Protein AF-A0A067TD35-F1 (afdb_monomer_lite)

Secondary structure (DSSP, 8-state):
---PPPP-----S--PPPP-S----PPPP-TTGGGTS-HHHHHHS-HHHHHHHHHHHHHHHHHHHHHHHHHTT--SS-HHHHGGGTT--HHHHHHHHHHHHHHHHHHHHHHHHHHHHHHHHHHHHHHHHHHHHHHHHHHHHS--

Radius of gyration: 29.92 Å; chains: 1; bounding box: 73×52×79 Å

pLDDT: mean 79.0, std 14.86, range [40.06, 96.44]

Organism: Galerina marginata (strain CBS 339.88) (NCBI:txid685588)

Foldseek 3Di:
DDDDDDDDDDDDPCPPDPPPDPPPPPPDDCPCVVVVDDVVCVVVDDPVVSVVVVVVVVVVVVVVVVVVCVVVVNDPDDVVVCVVCVPPDPVNVVVVVVVVVVVVVVVVVVVVVVVVVVVVVVVVVVVVVVVVVVVVVVVVVPDD

Structure (mmCIF, N/CA/C/O backbone):
data_AF-A0A067TD35-F1
#
_entry.id   AF-A0A067TD35-F1
#
loop_
_atom_site.group_PDB
_atom_site.id
_atom_site.type_symbol
_atom_site.label_atom_id
_atom_site.label_alt_id
_atom_site.label_comp_id
_atom_site.label_asym_id
_atom_site.label_entity_id
_atom_site.label_seq_id
_atom_site.pdbx_PDB_ins_code
_atom_site.Cartn_x
_atom_site.Cartn_y
_atom_site.Cartn_z
_atom_site.occupancy
_atom_site.B_iso_or_equiv
_atom_site.auth_seq_id
_atom_site.auth_comp_id
_atom_site.auth_asym_id
_atom_site.auth_atom_id
_atom_site.pdbx_PDB_model_num
ATOM 1 N N . MET A 1 1 ? 51.943 -32.983 5.904 1.00 40.06 1 MET A N 1
ATOM 2 C CA . MET A 1 1 ? 50.806 -33.308 5.015 1.00 40.06 1 MET A CA 1
ATOM 3 C C . MET A 1 1 ? 49.897 -32.091 4.972 1.00 40.06 1 MET A C 1
ATOM 5 O O . MET A 1 1 ? 49.254 -31.795 5.966 1.00 40.06 1 MET A O 1
ATOM 9 N N . SER A 1 2 ? 49.967 -31.313 3.890 1.00 43.50 2 SER A N 1
ATOM 10 C CA . SER A 1 2 ? 49.258 -30.036 3.744 1.00 43.50 2 SER A CA 1
ATOM 11 C C . SER A 1 2 ? 47.939 -30.288 3.016 1.00 43.50 2 SER A C 1
ATOM 13 O O . SER A 1 2 ? 47.954 -30.680 1.852 1.00 43.50 2 SER A O 1
ATOM 15 N N . THR A 1 3 ? 46.804 -30.145 3.699 1.00 48.44 3 THR A N 1
ATOM 16 C CA . THR A 1 3 ? 45.478 -30.312 3.088 1.00 48.44 3 THR A CA 1
ATOM 17 C C . THR A 1 3 ? 45.003 -28.961 2.561 1.00 48.44 3 THR A C 1
ATOM 19 O O . THR A 1 3 ? 44.435 -28.159 3.307 1.00 48.44 3 THR A O 1
ATOM 22 N N . SER A 1 4 ? 45.258 -28.685 1.282 1.00 44.34 4 SER A N 1
ATOM 23 C CA . SER A 1 4 ? 44.668 -27.537 0.595 1.00 44.34 4 SER A CA 1
ATOM 24 C C . SER A 1 4 ? 43.154 -27.740 0.472 1.00 44.34 4 SER A C 1
ATOM 26 O O . SER A 1 4 ? 42.668 -28.756 -0.021 1.00 44.34 4 SER A O 1
ATOM 28 N N . LYS A 1 5 ? 42.384 -26.771 0.974 1.00 54.62 5 LYS A N 1
ATOM 29 C CA . LYS A 1 5 ? 40.932 -26.710 0.773 1.00 54.62 5 LYS A CA 1
ATOM 30 C C . LYS A 1 5 ? 40.664 -26.366 -0.700 1.00 54.62 5 LYS A C 1
ATOM 32 O O . LYS A 1 5 ? 41.300 -25.434 -1.196 1.00 54.62 5 LYS A O 1
ATOM 37 N N . PRO A 1 6 ? 39.748 -27.059 -1.399 1.00 45.12 6 PRO A N 1
ATOM 38 C CA . PRO A 1 6 ? 39.461 -26.752 -2.793 1.00 45.12 6 PRO A CA 1
ATOM 39 C C . PRO A 1 6 ? 38.773 -25.379 -2.921 1.00 45.12 6 PRO A C 1
ATOM 41 O O . PRO A 1 6 ? 38.062 -24.957 -1.999 1.00 45.12 6 PRO A O 1
ATOM 44 N N . PRO A 1 7 ? 38.977 -24.670 -4.046 1.00 44.75 7 PRO A N 1
ATOM 45 C CA . PRO A 1 7 ? 38.379 -23.363 -4.279 1.00 44.75 7 PRO A CA 1
ATOM 46 C C . PRO A 1 7 ? 36.853 -23.486 -4.359 1.00 44.75 7 PRO A C 1
ATOM 48 O O . PRO A 1 7 ? 36.315 -24.368 -5.028 1.00 44.75 7 PRO A O 1
ATOM 51 N N . LYS A 1 8 ? 36.147 -22.596 -3.650 1.00 50.22 8 LYS A N 1
ATOM 52 C CA . LYS A 1 8 ? 34.684 -22.503 -3.696 1.00 50.22 8 LYS A CA 1
ATOM 53 C C . LYS A 1 8 ? 34.264 -22.118 -5.114 1.00 50.22 8 LYS A C 1
ATOM 55 O O . LYS A 1 8 ? 34.585 -21.023 -5.565 1.00 50.22 8 LYS A O 1
ATOM 60 N N . ALA A 1 9 ? 33.547 -23.017 -5.784 1.00 46.00 9 ALA A N 1
ATOM 61 C CA . ALA A 1 9 ? 32.910 -22.749 -7.063 1.00 46.00 9 ALA A CA 1
ATOM 62 C C . ALA A 1 9 ? 31.968 -21.542 -6.931 1.00 46.00 9 ALA A C 1
ATOM 64 O O . ALA A 1 9 ? 31.067 -21.519 -6.088 1.00 46.00 9 ALA A O 1
ATOM 65 N N . SER A 1 10 ? 32.227 -20.526 -7.743 1.00 51.72 10 SER A N 1
ATOM 66 C CA . SER A 1 10 ? 31.417 -19.330 -7.902 1.00 51.72 10 SER A CA 1
ATOM 67 C C . SER A 1 10 ? 30.225 -19.609 -8.829 1.00 51.72 10 SER A C 1
ATOM 69 O O . SER A 1 10 ? 30.356 -20.275 -9.849 1.00 51.72 10 SER A O 1
ATOM 71 N N . HIS A 1 11 ? 29.070 -19.056 -8.447 1.00 51.31 11 HIS A N 1
ATOM 72 C CA . HIS A 1 11 ? 27.847 -18.857 -9.238 1.00 51.31 11 HIS A CA 1
ATOM 73 C C . HIS A 1 11 ? 27.097 -20.092 -9.773 1.00 51.31 11 HIS A C 1
ATOM 75 O O . HIS A 1 11 ? 27.223 -20.487 -10.926 1.00 51.31 11 HIS A O 1
ATOM 81 N N . ALA A 1 12 ? 26.159 -20.595 -8.962 1.00 52.88 12 A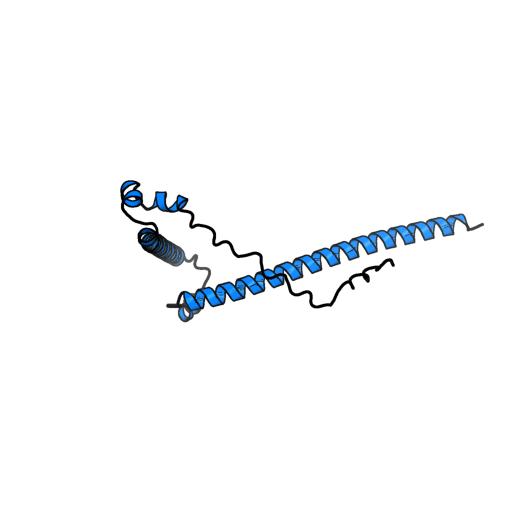LA A N 1
ATOM 82 C CA . ALA A 1 12 ? 24.951 -21.235 -9.485 1.00 52.88 12 ALA A CA 1
ATOM 83 C C . ALA A 1 12 ? 23.915 -20.145 -9.859 1.00 52.88 12 ALA A C 1
ATOM 85 O O . ALA A 1 12 ? 23.759 -19.188 -9.098 1.00 52.88 12 ALA A O 1
ATOM 86 N N . PRO A 1 13 ? 23.162 -20.275 -10.968 1.00 53.66 13 PRO A N 1
ATOM 87 C CA . PRO A 1 13 ? 22.260 -19.237 -11.497 1.00 53.66 13 PRO A CA 1
ATOM 88 C C . PRO A 1 13 ? 20.943 -19.079 -10.713 1.00 53.66 13 PRO A C 1
ATOM 90 O O . PRO A 1 13 ? 20.031 -18.388 -11.151 1.00 53.66 13 PRO A O 1
ATOM 93 N N . TYR A 1 14 ? 20.850 -19.688 -9.531 1.00 49.31 14 TYR A N 1
ATOM 94 C CA . TYR A 1 14 ? 19.752 -19.519 -8.585 1.00 49.31 14 TYR A CA 1
ATOM 95 C C . TYR A 1 14 ? 20.327 -19.410 -7.176 1.00 49.31 14 TYR A C 1
ATOM 97 O O . TYR A 1 14 ? 20.140 -20.280 -6.324 1.00 49.31 14 TYR A O 1
ATOM 105 N N . THR A 1 15 ? 21.074 -18.337 -6.926 1.00 51.38 15 THR A N 1
ATOM 106 C CA . THR A 1 15 ? 21.371 -17.910 -5.561 1.00 51.38 15 THR A CA 1
ATOM 107 C C . THR A 1 15 ? 20.028 -17.650 -4.882 1.00 51.38 15 THR A C 1
ATOM 109 O O . THR A 1 15 ? 19.355 -16.668 -5.196 1.00 51.38 15 THR A O 1
ATOM 112 N N . ARG A 1 16 ? 19.590 -18.550 -3.990 1.00 53.31 16 ARG A N 1
ATOM 113 C CA . ARG A 1 16 ? 18.483 -18.251 -3.074 1.00 53.31 16 ARG A CA 1
ATOM 114 C C . ARG A 1 16 ? 18.825 -16.927 -2.406 1.00 53.31 16 ARG A C 1
ATOM 116 O O . ARG A 1 16 ? 19.866 -16.837 -1.756 1.00 53.31 16 ARG A O 1
ATOM 123 N N . LEU A 1 17 ? 17.963 -15.926 -2.587 1.00 53.56 17 LEU A N 1
ATOM 124 C CA . LEU A 1 17 ? 18.012 -14.719 -1.775 1.00 53.56 17 LEU A CA 1
ATOM 125 C C . LEU A 1 17 ? 18.095 -15.174 -0.309 1.00 53.56 17 LEU A C 1
ATOM 127 O O . LEU A 1 17 ? 17.338 -16.082 0.067 1.00 53.56 17 LEU A O 1
ATOM 131 N N . PRO A 1 18 ? 19.040 -14.642 0.486 1.00 51.22 18 PRO A N 1
ATOM 132 C CA . PRO A 1 18 ? 19.114 -14.989 1.895 1.00 51.22 18 PRO A CA 1
ATOM 133 C C . PRO A 1 18 ? 17.730 -14.745 2.514 1.00 51.22 18 PRO A C 1
ATOM 135 O O . PRO A 1 18 ? 17.066 -13.774 2.135 1.00 51.22 18 PRO A O 1
ATOM 138 N N . PRO A 1 19 ? 17.239 -15.638 3.394 1.00 51.53 19 PRO A N 1
ATOM 139 C CA . PRO A 1 19 ? 16.018 -15.357 4.133 1.00 51.53 19 PRO A CA 1
ATOM 140 C C . PRO A 1 19 ? 16.242 -14.015 4.822 1.00 51.53 19 PRO A C 1
ATOM 142 O O . PRO A 1 19 ? 17.211 -13.895 5.565 1.00 51.53 19 PRO A O 1
ATOM 145 N N . ASN A 1 20 ? 15.425 -13.011 4.471 1.00 56.22 20 ASN A N 1
ATOM 146 C CA . ASN A 1 20 ? 15.546 -11.649 4.989 1.00 56.22 20 ASN A CA 1
ATOM 147 C C . ASN A 1 20 ? 15.878 -11.718 6.477 1.00 56.22 20 ASN A C 1
ATOM 149 O O . ASN A 1 20 ? 15.130 -12.370 7.216 1.00 56.22 20 ASN A O 1
ATOM 153 N N . ASP A 1 21 ? 16.992 -11.088 6.868 1.00 52.78 21 ASP A N 1
ATOM 154 C CA . ASP A 1 21 ? 17.385 -10.942 8.265 1.00 52.78 21 ASP A CA 1
ATOM 155 C C . ASP A 1 21 ? 16.137 -10.606 9.072 1.00 52.78 21 ASP A C 1
ATOM 157 O O . ASP A 1 21 ? 15.336 -9.759 8.660 1.00 52.78 21 ASP A O 1
ATOM 161 N N . GLU A 1 22 ? 15.940 -11.382 10.137 1.00 54.31 22 GLU A N 1
ATOM 162 C CA . GLU A 1 22 ? 14.776 -11.401 11.012 1.00 54.31 22 GLU A CA 1
ATOM 163 C C . GLU A 1 22 ? 14.033 -10.070 10.974 1.00 54.31 22 GLU A C 1
ATOM 165 O O . GLU A 1 22 ? 14.581 -9.038 11.357 1.00 54.31 22 GLU A O 1
ATOM 170 N N . VAL A 1 23 ? 12.791 -10.074 10.481 1.00 58.97 23 VAL A N 1
ATOM 171 C CA . VAL A 1 23 ? 11.932 -8.889 10.510 1.00 58.97 23 VAL A CA 1
ATOM 172 C C . VAL A 1 23 ? 11.712 -8.536 11.979 1.00 58.97 23 VAL A C 1
ATOM 174 O O . VAL A 1 23 ? 10.748 -8.987 12.605 1.00 58.97 23 VAL A O 1
ATOM 177 N N . ILE A 1 24 ? 12.629 -7.752 12.551 1.00 62.00 24 ILE A N 1
ATOM 178 C CA . ILE A 1 24 ? 12.501 -7.173 13.876 1.00 62.00 24 ILE A CA 1
ATOM 179 C C . ILE A 1 24 ? 11.248 -6.326 13.767 1.00 62.00 24 ILE A C 1
ATOM 181 O O . ILE A 1 24 ? 11.226 -5.294 13.089 1.00 62.00 24 ILE A O 1
ATOM 185 N N . ARG A 1 25 ? 10.161 -6.809 14.370 1.00 60.66 25 ARG A N 1
ATOM 186 C CA . ARG A 1 25 ? 8.898 -6.080 14.398 1.00 60.66 25 ARG A CA 1
ATOM 187 C C . ARG A 1 25 ? 9.200 -4.731 15.031 1.00 60.66 25 ARG A C 1
ATOM 189 O O . ARG A 1 25 ? 9.483 -4.667 16.228 1.00 60.66 25 ARG A O 1
ATOM 196 N N . LYS A 1 26 ? 9.186 -3.669 14.220 1.00 68.38 26 LYS A N 1
ATOM 197 C CA . LYS A 1 26 ? 9.364 -2.305 14.714 1.00 68.38 26 LYS A CA 1
ATOM 198 C C . LYS A 1 26 ? 8.349 -2.099 15.832 1.00 68.38 26 LYS A C 1
ATOM 200 O O . LYS A 1 26 ? 7.162 -2.390 15.660 1.00 68.38 26 LYS A O 1
ATOM 205 N N . ARG A 1 27 ? 8.839 -1.682 17.003 1.00 69.69 27 ARG A N 1
ATOM 206 C CA . ARG A 1 27 ? 7.962 -1.305 18.111 1.00 69.69 27 ARG A CA 1
ATOM 207 C C . ARG A 1 27 ? 7.028 -0.215 17.600 1.00 69.69 27 ARG A C 1
ATOM 209 O O . ARG A 1 27 ? 7.441 0.642 16.827 1.00 69.69 27 ARG A O 1
ATOM 216 N N . TRP A 1 28 ? 5.768 -0.317 17.996 1.00 73.94 28 TRP A N 1
ATOM 217 C CA . TRP A 1 28 ? 4.767 0.683 17.665 1.00 73.94 28 TRP A CA 1
ATOM 218 C C . TRP A 1 28 ? 5.234 2.042 18.178 1.00 73.94 28 TRP A C 1
ATOM 220 O O . TRP A 1 28 ? 5.585 2.156 19.354 1.00 73.94 28 TRP A O 1
ATOM 230 N N . ASP A 1 29 ? 5.258 3.027 17.289 1.00 79.81 29 ASP A N 1
ATOM 231 C CA . ASP A 1 29 ? 5.578 4.396 17.654 1.00 79.81 29 ASP A CA 1
ATOM 232 C C . ASP A 1 29 ? 4.321 5.062 18.226 1.00 79.81 29 ASP A C 1
ATOM 234 O O . ASP A 1 29 ? 3.283 5.116 17.570 1.00 79.81 29 ASP A O 1
ATOM 238 N N . HIS A 1 30 ? 4.408 5.503 19.480 1.00 78.00 30 HIS A N 1
ATOM 239 C CA . HIS A 1 30 ? 3.310 6.145 20.201 1.00 78.00 30 HIS A CA 1
ATOM 240 C C . HIS A 1 30 ? 3.338 7.676 20.064 1.00 78.00 30 HIS A C 1
ATOM 242 O O . HIS A 1 30 ? 2.478 8.334 20.640 1.00 78.00 30 HIS A O 1
ATOM 248 N N . SER A 1 31 ? 4.278 8.244 19.299 1.00 80.62 31 SER A N 1
ATOM 249 C CA . SER A 1 31 ? 4.416 9.695 19.103 1.00 80.62 31 SER A CA 1
ATOM 250 C C . SER A 1 31 ? 3.115 10.374 18.653 1.00 80.62 31 SER A C 1
ATOM 252 O O . SER A 1 31 ? 2.759 11.437 19.147 1.00 80.62 31 SER A O 1
ATOM 254 N N . LEU A 1 32 ? 2.354 9.731 17.765 1.00 80.31 32 LEU A N 1
ATOM 255 C CA . LEU A 1 32 ? 1.091 10.267 17.247 1.00 80.31 32 LEU A CA 1
ATOM 256 C C . LEU A 1 32 ? -0.120 9.980 18.145 1.00 80.31 32 LEU A C 1
ATOM 258 O O . LEU A 1 32 ? -1.173 10.583 17.950 1.00 80.31 32 LEU A O 1
ATOM 262 N N . GLU A 1 33 ? 0.003 9.079 19.126 1.00 82.44 33 GLU A N 1
ATOM 263 C CA . GLU A 1 33 ? -1.065 8.854 20.110 1.00 82.44 33 GLU A CA 1
ATOM 264 C C . GLU A 1 33 ? -1.247 10.083 21.015 1.00 82.44 33 GLU A C 1
ATOM 266 O O . GLU A 1 33 ? -2.368 10.348 21.444 1.00 82.44 33 GLU A O 1
ATOM 271 N N . GLU A 1 34 ? -0.191 10.873 21.234 1.00 81.75 34 GLU A N 1
ATOM 272 C CA . GLU A 1 34 ? -0.220 12.108 22.038 1.00 81.75 34 GLU A CA 1
ATOM 273 C C . GLU A 1 34 ? -1.144 13.193 21.463 1.00 81.75 34 GLU A C 1
ATOM 275 O O . GLU A 1 34 ? -1.578 14.082 22.189 1.00 81.75 34 GLU A O 1
ATOM 280 N N . LEU A 1 35 ? -1.473 13.121 20.168 1.00 82.75 35 LEU A N 1
ATOM 281 C CA . LEU A 1 35 ? -2.385 14.066 19.516 1.00 82.75 35 LEU A CA 1
ATOM 282 C C . LEU A 1 35 ? -3.864 13.714 19.725 1.00 82.75 35 LEU A C 1
ATOM 284 O O . LEU A 1 35 ? -4.725 14.565 19.521 1.00 82.75 35 LEU A O 1
ATOM 288 N N . ILE A 1 36 ? -4.162 12.462 20.086 1.00 83.38 36 ILE A N 1
ATOM 289 C CA . ILE A 1 36 ? -5.535 11.947 20.205 1.00 83.38 36 ILE A CA 1
ATOM 290 C C . ILE A 1 36 ? -5.908 11.703 21.668 1.00 83.38 36 ILE A C 1
ATOM 292 O O . ILE A 1 36 ? -7.049 11.944 22.059 1.00 83.38 36 ILE A O 1
ATOM 296 N N . PHE A 1 37 ? -4.966 11.223 22.479 1.00 86.06 37 PHE A N 1
ATOM 297 C CA . PHE A 1 37 ? -5.209 10.902 23.882 1.00 86.06 37 PHE A CA 1
ATOM 298 C C . PHE A 1 37 ? -4.642 11.974 24.807 1.00 86.06 37 PHE A C 1
ATOM 300 O O . PHE A 1 37 ? -3.491 12.385 24.670 1.00 86.06 37 PHE A O 1
ATOM 307 N N . ASP A 1 38 ? -5.420 12.349 25.823 1.00 88.50 38 ASP A N 1
ATOM 308 C CA . ASP A 1 38 ? -4.920 13.172 26.923 1.00 88.50 38 ASP A CA 1
ATOM 309 C C . ASP A 1 38 ? -3.803 12.407 27.669 1.00 88.50 38 ASP A C 1
ATOM 311 O O . ASP A 1 38 ? -3.898 11.182 27.840 1.00 88.50 38 ASP A O 1
ATOM 315 N N . PRO A 1 39 ? -2.756 13.072 28.196 1.00 85.19 39 PRO A N 1
ATOM 316 C CA . PRO A 1 39 ? -1.697 12.395 28.946 1.00 85.19 39 PRO A CA 1
ATOM 317 C C . PRO A 1 39 ? -2.213 11.572 30.138 1.00 85.19 39 PRO A C 1
ATOM 319 O O . PRO A 1 39 ? -1.603 10.573 30.531 1.00 85.19 39 PRO A O 1
ATOM 322 N N . ARG A 1 40 ? -3.370 11.946 30.704 1.00 84.81 40 ARG A N 1
ATOM 323 C CA . ARG A 1 40 ? -4.039 11.180 31.769 1.00 84.81 40 ARG A CA 1
ATOM 324 C C . ARG A 1 40 ? -4.557 9.834 31.269 1.00 84.81 40 ARG A C 1
ATOM 326 O O . ARG A 1 40 ? -4.457 8.844 31.995 1.00 84.81 40 ARG A O 1
ATOM 333 N N . ASP A 1 41 ? -5.075 9.787 30.049 1.00 83.62 41 ASP A N 1
ATOM 334 C CA . ASP A 1 41 ? -5.605 8.571 29.430 1.00 83.62 41 ASP A CA 1
ATOM 335 C C . ASP A 1 41 ? -4.470 7.663 28.955 1.00 83.62 41 ASP A C 1
ATOM 337 O O . ASP A 1 41 ? -4.528 6.445 29.137 1.00 83.62 41 ASP A O 1
ATOM 341 N N . MET A 1 42 ? -3.374 8.256 28.472 1.00 83.38 42 MET A N 1
ATOM 342 C CA . MET A 1 42 ? -2.134 7.542 28.143 1.00 83.38 42 MET A CA 1
ATOM 343 C C . MET A 1 42 ? -1.526 6.818 29.350 1.00 83.38 42 MET A C 1
ATOM 345 O O . MET A 1 42 ? -1.003 5.712 29.200 1.00 83.38 42 MET A O 1
ATOM 349 N N . SER A 1 43 ? -1.617 7.421 30.540 1.00 82.31 43 SER A N 1
ATOM 350 C CA . SER A 1 43 ? -1.138 6.833 31.798 1.00 82.31 43 SER A CA 1
ATOM 351 C C . SER A 1 43 ? -2.054 5.715 32.319 1.00 82.31 43 SER A C 1
ATOM 353 O O . SER A 1 43 ? -1.580 4.712 32.851 1.00 82.31 43 SER A O 1
ATOM 355 N N . LYS A 1 44 ? -3.374 5.850 32.137 1.00 86.81 44 LYS A N 1
ATOM 356 C CA . LYS A 1 44 ? -4.370 4.893 32.654 1.00 86.81 44 LYS A CA 1
ATOM 357 C C . LYS A 1 44 ? -4.608 3.693 31.740 1.00 86.81 44 LYS A C 1
ATOM 359 O O . LYS A 1 44 ? -4.899 2.602 32.228 1.00 86.81 44 LYS A O 1
ATOM 364 N N . MET A 1 45 ? -4.537 3.880 30.426 1.00 86.00 45 MET A N 1
ATOM 365 C CA . MET A 1 45 ? -4.854 2.841 29.450 1.00 86.00 45 MET A CA 1
ATOM 366 C C . MET A 1 45 ? -3.587 2.175 28.940 1.00 86.00 45 MET A C 1
ATOM 368 O O . MET A 1 45 ? -2.624 2.845 28.588 1.00 86.00 45 MET A O 1
ATOM 372 N N . THR A 1 46 ? -3.591 0.850 28.818 1.00 86.75 46 THR A N 1
ATOM 373 C CA . THR A 1 46 ? -2.468 0.135 28.205 1.00 86.75 46 THR A CA 1
ATOM 374 C C . THR A 1 46 ? -2.440 0.356 26.692 1.00 86.75 46 THR A C 1
ATOM 376 O O . THR A 1 46 ? -3.475 0.533 26.047 1.00 86.75 46 THR A O 1
ATOM 379 N N . ALA A 1 47 ? -1.252 0.257 26.089 1.00 81.44 47 ALA A N 1
ATOM 380 C CA . ALA A 1 47 ? -1.078 0.354 24.636 1.00 81.44 47 ALA A CA 1
ATOM 381 C C . ALA A 1 47 ? -1.985 -0.612 23.844 1.00 81.44 47 ALA A C 1
ATOM 383 O O . ALA A 1 47 ? -2.397 -0.306 22.729 1.00 81.44 47 ALA A O 1
ATOM 384 N N . GLN A 1 48 ? -2.322 -1.776 24.411 1.00 83.50 48 GLN A N 1
ATOM 385 C CA . GLN A 1 48 ? -3.218 -2.749 23.777 1.00 83.50 48 GLN A CA 1
ATOM 386 C C . GLN A 1 48 ? -4.658 -2.236 23.641 1.00 83.50 48 GLN A C 1
ATOM 388 O O . GLN A 1 48 ? -5.319 -2.579 22.666 1.00 83.50 48 GLN A O 1
ATOM 393 N N . LEU A 1 49 ? -5.124 -1.410 24.582 1.00 86.38 49 LEU A N 1
ATOM 394 C CA . LEU A 1 49 ? -6.465 -0.822 24.562 1.00 86.38 49 LEU A CA 1
ATOM 395 C C . LEU A 1 49 ? -6.521 0.472 23.748 1.00 86.38 49 LEU A C 1
ATOM 397 O O . LEU A 1 49 ? -7.531 0.749 23.108 1.00 86.38 49 LEU A O 1
ATOM 401 N N . ARG A 1 50 ? -5.435 1.251 23.739 1.00 89.00 50 ARG A N 1
ATOM 402 C CA . ARG A 1 50 ? -5.377 2.515 22.992 1.00 89.00 50 ARG A CA 1
ATOM 403 C C . ARG A 1 50 ? -5.279 2.311 21.484 1.00 89.00 50 ARG A C 1
ATOM 405 O O . ARG A 1 50 ? -5.929 3.032 20.736 1.00 89.00 50 ARG A O 1
ATOM 412 N N . ARG A 1 51 ? -4.525 1.305 21.024 1.00 86.94 51 ARG A N 1
ATOM 413 C CA . ARG A 1 51 ? -4.320 1.047 19.585 1.00 86.94 51 ARG A CA 1
ATOM 414 C C . ARG A 1 51 ? -5.622 0.878 18.788 1.00 86.94 51 ARG A C 1
ATOM 416 O O . ARG A 1 51 ? -5.728 1.525 17.753 1.00 86.94 51 ARG A O 1
ATOM 423 N N . PRO A 1 52 ? -6.606 0.061 19.215 1.00 87.75 52 PRO A N 1
ATOM 424 C CA . PRO A 1 52 ? -7.883 -0.038 18.512 1.00 87.75 52 PRO A CA 1
ATOM 425 C C . PRO A 1 52 ? -8.601 1.307 18.397 1.00 87.75 52 PRO A C 1
ATOM 427 O O . PRO A 1 52 ? -9.069 1.645 17.321 1.00 87.75 52 PRO A O 1
ATOM 430 N N . ILE A 1 53 ? -8.629 2.094 19.476 1.00 88.81 53 ILE A N 1
ATOM 431 C CA . ILE A 1 53 ? -9.299 3.401 19.504 1.00 88.81 53 ILE A CA 1
ATOM 432 C C . ILE A 1 53 ? -8.602 4.382 18.558 1.00 88.81 53 ILE A C 1
ATOM 434 O O . ILE A 1 53 ? -9.264 5.057 17.777 1.00 88.81 53 ILE A O 1
ATOM 438 N N . TYR A 1 54 ? -7.269 4.418 18.592 1.00 89.00 54 TYR A N 1
ATOM 439 C CA . TYR A 1 54 ? -6.458 5.223 17.682 1.00 89.00 54 TYR A CA 1
ATOM 440 C C . TYR A 1 54 ? -6.742 4.876 16.217 1.00 89.00 54 TYR A C 1
ATOM 442 O O . TYR A 1 54 ? -7.022 5.763 15.417 1.00 89.00 54 TYR A O 1
ATOM 450 N N . ILE A 1 55 ? -6.721 3.582 15.879 1.00 87.06 55 ILE A N 1
ATOM 451 C CA . ILE A 1 55 ? -6.981 3.105 14.516 1.00 87.06 55 ILE A CA 1
ATOM 452 C C . ILE A 1 55 ? -8.400 3.478 14.084 1.00 87.06 55 ILE A C 1
ATOM 454 O O . ILE A 1 55 ? -8.560 4.051 13.015 1.00 87.06 55 ILE A O 1
ATOM 458 N N . SER A 1 56 ? -9.409 3.233 14.921 1.00 87.31 56 SER A N 1
ATOM 459 C CA . SER A 1 56 ? -10.798 3.581 14.605 1.00 87.31 56 SER A CA 1
ATOM 460 C C . SER A 1 56 ? -11.012 5.088 14.435 1.00 87.31 56 SER A C 1
ATOM 462 O O . SER A 1 56 ? -11.772 5.494 13.562 1.00 87.31 56 SER A O 1
ATOM 464 N N . SER A 1 57 ? -10.329 5.919 15.228 1.00 88.06 57 SER A N 1
ATOM 465 C CA . SER A 1 57 ? -10.351 7.379 15.068 1.00 88.06 57 SER A CA 1
ATOM 466 C C . SER A 1 57 ? -9.750 7.808 13.724 1.00 88.06 57 SER A C 1
ATOM 468 O O . SER A 1 57 ? -10.350 8.600 12.999 1.00 88.06 57 SER A O 1
ATOM 470 N N . LEU A 1 58 ? -8.604 7.231 13.341 1.00 88.81 58 LEU A N 1
ATOM 471 C CA . LEU A 1 58 ? -7.989 7.488 12.036 1.00 88.81 58 LEU A CA 1
ATOM 472 C C . LEU A 1 58 ? -8.862 7.017 10.869 1.00 88.81 58 LEU A C 1
ATOM 474 O O . LEU A 1 58 ? -8.980 7.736 9.883 1.00 88.81 58 LEU A O 1
ATOM 478 N N . GLU A 1 59 ? -9.462 5.830 10.969 1.00 87.69 59 GLU A N 1
ATOM 479 C CA . GLU A 1 59 ? -10.365 5.291 9.944 1.00 87.69 59 GLU A CA 1
ATOM 480 C C . GLU A 1 59 ? -11.566 6.222 9.736 1.00 87.69 59 GLU A C 1
ATOM 482 O O . GLU A 1 59 ? -11.843 6.612 8.604 1.00 87.69 59 GLU A O 1
ATOM 487 N N . ALA A 1 60 ? -12.205 6.669 10.822 1.00 89.19 60 ALA A N 1
ATOM 488 C CA . ALA A 1 60 ? -13.311 7.621 10.752 1.00 89.19 60 ALA A CA 1
ATOM 489 C C . ALA A 1 60 ? -12.892 8.956 10.114 1.00 89.19 60 ALA A C 1
ATOM 491 O O . ALA A 1 60 ? -13.609 9.489 9.269 1.00 89.19 60 ALA A O 1
ATOM 492 N N . HIS A 1 61 ? -11.714 9.478 10.465 1.00 90.06 61 HIS A N 1
ATOM 493 C CA . HIS A 1 61 ? -11.219 10.722 9.878 1.00 90.06 61 HIS A CA 1
ATOM 494 C C . HIS A 1 61 ? -10.915 10.590 8.376 1.00 90.06 61 HIS A C 1
ATOM 496 O O . HIS A 1 61 ? -11.206 11.494 7.592 1.00 90.06 61 HIS A O 1
ATOM 502 N N . VAL A 1 62 ? -10.360 9.454 7.949 1.00 88.69 62 VAL A N 1
ATOM 503 C CA . VAL A 1 62 ? -10.144 9.159 6.525 1.00 88.69 62 VAL A CA 1
ATOM 504 C C . VAL A 1 62 ? -11.477 9.057 5.780 1.00 88.69 62 VAL A C 1
ATOM 506 O O . VAL A 1 62 ? -11.598 9.598 4.681 1.00 88.69 62 VAL A O 1
ATOM 509 N N . ASP A 1 63 ? -12.491 8.431 6.377 1.00 87.06 63 ASP A N 1
ATOM 510 C CA . ASP A 1 63 ? -13.835 8.357 5.794 1.00 87.06 63 ASP A CA 1
ATOM 511 C C . ASP A 1 63 ? -14.478 9.749 5.647 1.00 87.06 63 ASP A C 1
ATOM 513 O O . ASP A 1 63 ? -15.095 10.046 4.619 1.00 87.06 63 ASP A O 1
ATOM 517 N N . GLU A 1 64 ? -14.289 10.639 6.625 1.00 91.38 64 GLU A N 1
ATOM 518 C CA . GLU A 1 64 ? -14.721 12.040 6.535 1.00 91.38 64 GLU A CA 1
ATOM 519 C C . GLU A 1 64 ? -14.008 12.794 5.408 1.00 91.38 64 GLU A C 1
ATOM 521 O O . GLU A 1 64 ? -14.661 13.503 4.637 1.00 91.38 64 GLU A O 1
ATOM 526 N N . LEU A 1 65 ? -12.689 12.624 5.274 1.00 90.25 65 LEU A N 1
ATOM 527 C CA . LEU A 1 65 ? -11.911 13.227 4.188 1.00 90.25 65 LEU A CA 1
ATOM 528 C C . LEU A 1 65 ? -12.374 12.726 2.820 1.00 90.25 65 LEU A C 1
ATOM 530 O O . LEU A 1 65 ? -12.543 13.533 1.906 1.00 90.25 65 LEU A O 1
ATOM 534 N N . HIS A 1 66 ? -12.635 11.427 2.676 1.00 85.50 66 HIS A N 1
ATOM 535 C CA . HIS A 1 66 ? -13.190 10.879 1.441 1.00 85.50 66 HIS A CA 1
ATOM 536 C C . HIS A 1 66 ? -14.578 11.449 1.145 1.00 85.50 66 HIS A C 1
ATOM 538 O O . HIS A 1 66 ? -14.834 11.865 0.016 1.00 85.50 66 HIS A O 1
ATOM 544 N N . SER A 1 67 ? -15.448 11.549 2.154 1.00 87.44 67 SER A N 1
ATOM 545 C CA . SER A 1 67 ? -16.762 12.183 2.007 1.00 87.44 67 SER A CA 1
ATOM 546 C C . SER A 1 67 ? -16.644 13.649 1.583 1.00 87.44 67 SER A C 1
ATOM 548 O O . SER A 1 67 ? -17.412 14.123 0.746 1.00 87.44 67 SER A O 1
ATOM 550 N N . PHE A 1 68 ? -15.673 14.377 2.137 1.00 90.44 68 PHE A N 1
ATOM 551 C CA . PHE A 1 68 ? -15.384 15.748 1.741 1.00 90.44 68 PHE A CA 1
ATOM 552 C C . PHE A 1 68 ? -14.923 15.799 0.282 1.00 90.44 68 PHE A C 1
ATOM 554 O O . PHE A 1 68 ? -15.547 16.481 -0.522 1.00 90.44 68 PHE A O 1
ATOM 561 N N . MET A 1 69 ? -13.898 15.037 -0.100 1.00 88.06 69 MET A N 1
ATOM 562 C CA . MET A 1 69 ? -13.386 15.022 -1.476 1.00 88.06 69 MET A CA 1
ATOM 563 C C . MET A 1 69 ? -14.460 14.675 -2.509 1.00 88.06 69 MET A C 1
ATOM 565 O O . MET A 1 69 ? -14.491 15.289 -3.577 1.00 88.06 69 MET A O 1
ATOM 569 N N . ASP A 1 70 ? -15.352 13.741 -2.184 1.00 84.19 70 ASP A N 1
ATOM 570 C CA . ASP A 1 70 ? -16.459 13.349 -3.054 1.00 84.19 70 ASP A CA 1
ATOM 571 C C . ASP A 1 70 ? -17.462 14.497 -3.257 1.00 84.19 70 ASP A C 1
ATOM 573 O O . ASP A 1 70 ? -17.823 14.819 -4.389 1.00 84.19 70 ASP A O 1
ATOM 577 N N . LYS A 1 71 ? -17.811 15.228 -2.187 1.00 86.50 71 LYS A N 1
ATOM 578 C CA . LYS A 1 71 ? -18.677 16.424 -2.273 1.00 86.50 71 LYS A CA 1
ATOM 579 C C . LYS A 1 71 ? -18.112 17.518 -3.175 1.00 86.50 71 LYS A C 1
ATOM 581 O O . LYS A 1 71 ? -18.881 18.236 -3.809 1.00 86.50 71 LYS A O 1
ATOM 586 N N . PHE A 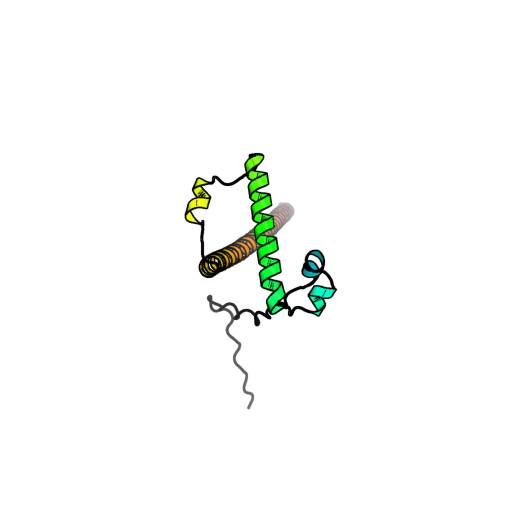1 72 ? -16.790 17.665 -3.216 1.00 87.19 72 PHE A N 1
ATOM 587 C CA . PHE A 1 72 ? -16.116 18.643 -4.073 1.00 87.19 72 PHE A CA 1
ATOM 588 C C . PHE A 1 72 ? -15.763 18.086 -5.463 1.00 87.19 72 PHE A C 1
ATOM 590 O O . PHE A 1 72 ? -15.166 18.799 -6.267 1.00 87.19 72 PHE A O 1
ATOM 597 N N . GLY A 1 73 ? -16.138 16.838 -5.769 1.00 82.19 73 GLY A N 1
ATOM 598 C CA . GLY A 1 73 ? -15.893 16.212 -7.070 1.00 82.19 73 GLY A CA 1
ATOM 599 C C . GLY A 1 73 ? -14.426 15.863 -7.333 1.00 82.19 73 GLY A C 1
ATOM 600 O O . GLY A 1 73 ? -14.047 15.651 -8.481 1.00 82.19 73 GLY A O 1
ATOM 601 N N . TYR A 1 74 ? -13.591 15.797 -6.291 1.00 81.88 74 TYR A N 1
ATOM 602 C CA . TYR A 1 74 ? -12.168 15.457 -6.401 1.00 81.88 74 TYR A CA 1
ATOM 603 C C . TYR A 1 74 ? -11.885 13.956 -6.268 1.00 81.88 74 TYR A C 1
ATOM 605 O O . TYR A 1 74 ? -10.718 13.557 -6.207 1.00 81.88 74 TYR A O 1
ATOM 613 N N . SER A 1 75 ? -12.910 13.100 -6.218 1.00 73.50 75 SER A N 1
ATOM 614 C CA . SER A 1 75 ? -12.683 11.655 -6.212 1.00 73.50 75 SER A CA 1
ATOM 615 C C . SER A 1 75 ? -12.030 11.218 -7.527 1.00 73.50 75 SER A C 1
ATOM 617 O O . SER A 1 75 ? -12.603 11.357 -8.604 1.00 73.50 75 SER A O 1
ATOM 619 N N . HIS A 1 76 ? -10.811 10.683 -7.441 1.00 71.31 76 HIS A N 1
ATOM 620 C CA . HIS A 1 76 ? -10.083 10.163 -8.603 1.00 71.31 76 HIS A CA 1
ATOM 621 C C . HIS A 1 76 ? -10.573 8.767 -9.018 1.00 71.31 76 HIS A C 1
ATOM 623 O O . HIS A 1 76 ? -10.198 8.282 -10.084 1.00 71.31 76 HIS A O 1
ATOM 629 N N . ILE A 1 77 ? -11.384 8.108 -8.181 1.00 80.00 77 ILE A N 1
ATOM 630 C CA . ILE A 1 77 ? -11.831 6.730 -8.387 1.00 80.00 77 ILE A CA 1
ATOM 631 C C . ILE A 1 77 ? -13.358 6.702 -8.395 1.00 80.00 77 ILE A C 1
ATOM 633 O O . ILE A 1 77 ? -14.011 7.226 -7.491 1.00 80.00 77 ILE A O 1
ATOM 637 N N . MET A 1 78 ? -13.932 6.083 -9.424 1.00 80.44 78 MET A N 1
ATOM 638 C CA . MET A 1 78 ? -15.379 5.947 -9.548 1.00 80.44 78 MET A CA 1
ATOM 639 C C . MET A 1 78 ? -15.919 5.026 -8.447 1.00 80.44 78 MET A C 1
ATOM 641 O O . MET A 1 78 ? -15.339 3.980 -8.151 1.00 80.44 78 MET A O 1
ATOM 645 N N . GLU A 1 79 ? -17.071 5.365 -7.864 1.00 77.06 79 GLU A N 1
ATOM 646 C CA . GLU A 1 79 ? -17.699 4.543 -6.816 1.00 77.06 79 GLU A CA 1
ATOM 647 C C . GLU A 1 79 ? -18.029 3.119 -7.316 1.00 77.06 79 GLU A C 1
ATOM 649 O O . GLU A 1 79 ? -18.029 2.155 -6.544 1.00 77.06 79 GLU A O 1
ATOM 654 N N . SER A 1 80 ? -18.250 2.962 -8.630 1.00 83.19 80 SER A N 1
ATOM 655 C CA . SER A 1 80 ? -18.408 1.660 -9.294 1.00 83.19 80 SER A CA 1
ATOM 656 C C . SER A 1 80 ? -17.241 0.720 -9.023 1.00 83.19 80 SER A C 1
ATOM 658 O O . SER A 1 80 ? -17.454 -0.478 -8.840 1.00 83.19 80 SER A O 1
ATOM 660 N N . ASP A 1 81 ? -16.035 1.273 -8.948 1.00 85.31 81 ASP A N 1
ATOM 661 C CA . ASP A 1 81 ? -14.797 0.513 -8.859 1.00 85.31 81 ASP A CA 1
ATOM 662 C C . ASP A 1 81 ? -14.461 0.200 -7.398 1.00 85.31 81 ASP A C 1
ATOM 664 O O . ASP A 1 81 ? -13.798 -0.796 -7.117 1.00 85.31 81 ASP A O 1
ATOM 668 N N . LEU A 1 82 ? -14.977 0.995 -6.448 1.00 81.25 82 LEU A N 1
ATOM 669 C CA . LEU A 1 82 ? -14.853 0.732 -5.010 1.00 81.25 82 LEU A CA 1
ATOM 670 C C . LEU A 1 82 ? -15.877 -0.282 -4.492 1.00 81.25 82 LEU A C 1
ATOM 672 O O . LEU A 1 82 ? -15.585 -1.002 -3.533 1.00 81.25 82 LEU A O 1
ATOM 676 N N . LYS A 1 83 ? -17.068 -0.369 -5.101 1.00 83.56 83 LYS A N 1
ATOM 677 C CA . LYS A 1 83 ? -18.143 -1.282 -4.662 1.00 83.56 83 LYS A CA 1
ATOM 678 C C . LYS A 1 83 ? -17.686 -2.732 -4.429 1.00 83.56 83 LYS A C 1
ATOM 680 O O . LYS A 1 83 ? -18.053 -3.276 -3.386 1.00 83.56 83 LYS A O 1
ATOM 685 N N . PRO A 1 84 ? -16.877 -3.360 -5.306 1.00 86.75 84 PRO A N 1
ATOM 686 C CA . PRO A 1 84 ? -16.388 -4.726 -5.104 1.00 86.75 84 PRO A CA 1
ATOM 687 C C . PRO A 1 84 ? -15.511 -4.907 -3.859 1.00 86.75 84 PRO A C 1
ATOM 689 O O . PRO A 1 84 ? -15.419 -6.011 -3.324 1.00 86.75 84 PRO A O 1
ATOM 692 N N . PHE A 1 85 ? -14.865 -3.838 -3.390 1.00 82.50 85 PHE A N 1
ATOM 693 C CA . PHE A 1 85 ? -13.942 -3.874 -2.255 1.00 82.50 85 PHE A CA 1
ATOM 694 C C . PHE A 1 85 ? -14.603 -3.466 -0.934 1.00 82.50 85 PHE A C 1
ATOM 696 O O . PHE A 1 85 ? -13.978 -3.554 0.127 1.00 82.50 85 PHE A O 1
ATOM 703 N N . LYS A 1 86 ? -15.879 -3.060 -0.956 1.00 82.19 86 LYS A N 1
ATOM 704 C CA . LYS A 1 86 ? -16.622 -2.724 0.260 1.00 82.19 86 LYS A CA 1
ATOM 705 C C . LYS A 1 86 ? -16.735 -3.956 1.164 1.00 82.19 86 LYS A C 1
ATOM 707 O O . LYS A 1 86 ? -17.239 -5.000 0.760 1.00 82.19 86 LYS A O 1
ATOM 712 N N . GLY A 1 87 ? -16.267 -3.834 2.406 1.00 82.88 87 GLY A N 1
ATOM 713 C CA . GLY A 1 87 ? -16.247 -4.945 3.365 1.00 82.88 87 GLY A CA 1
ATOM 714 C C . GLY A 1 87 ? -15.085 -5.927 3.178 1.00 82.88 87 GLY A C 1
ATOM 715 O O . GLY A 1 87 ? -15.104 -7.015 3.764 1.00 82.88 87 GLY A O 1
ATOM 716 N N . LEU A 1 88 ? -14.061 -5.564 2.394 1.00 84.94 88 LEU A N 1
ATOM 717 C CA . LEU A 1 88 ? -12.838 -6.352 2.273 1.00 84.94 88 LEU A CA 1
ATOM 718 C C . LEU A 1 88 ? -12.226 -6.602 3.658 1.00 84.94 88 LEU A C 1
ATOM 720 O O . LEU A 1 88 ? -11.856 -5.687 4.391 1.00 84.94 88 LEU A O 1
ATOM 724 N N . ARG A 1 89 ? -12.094 -7.880 4.022 1.00 84.25 89 ARG A N 1
ATOM 725 C CA . ARG A 1 89 ? -11.520 -8.270 5.312 1.00 84.25 89 ARG A CA 1
ATOM 726 C C . ARG A 1 89 ? -10.048 -7.884 5.378 1.00 84.25 89 ARG A C 1
ATOM 728 O O . ARG A 1 89 ? -9.276 -8.181 4.470 1.00 84.25 89 ARG A O 1
ATOM 735 N N . HIS A 1 90 ? -9.627 -7.377 6.532 1.00 81.69 90 HIS A N 1
ATOM 736 C CA . HIS A 1 90 ? -8.242 -6.984 6.797 1.00 81.69 90 HIS A CA 1
ATOM 737 C C . HIS A 1 90 ? -7.201 -8.087 6.498 1.00 81.69 90 HIS A C 1
ATOM 739 O O . HIS A 1 90 ? -6.112 -7.784 6.021 1.00 81.69 90 HIS A O 1
ATOM 745 N N . LYS A 1 91 ? -7.517 -9.377 6.710 1.00 84.06 91 LYS A N 1
ATOM 746 C CA . LYS A 1 91 ? -6.612 -10.483 6.327 1.00 84.06 91 LYS A CA 1
ATOM 747 C C . LYS A 1 91 ? -6.410 -10.569 4.809 1.00 84.06 91 LYS A C 1
ATOM 749 O O . LYS A 1 91 ? -5.281 -10.727 4.358 1.00 84.06 91 LYS A O 1
ATOM 754 N N . SER A 1 92 ? -7.490 -10.440 4.042 1.00 87.44 92 SER A N 1
ATOM 755 C CA . SER A 1 92 ? -7.449 -10.455 2.579 1.00 87.44 92 SER A CA 1
ATOM 756 C C . SER A 1 92 ? -6.723 -9.221 2.051 1.00 87.44 92 SER A C 1
ATOM 758 O O . SER A 1 92 ? -5.808 -9.362 1.248 1.00 87.44 92 SER A O 1
ATOM 760 N N . ALA A 1 93 ? -7.045 -8.034 2.580 1.00 89.06 93 ALA A N 1
ATOM 761 C CA . ALA A 1 93 ? -6.355 -6.788 2.246 1.00 89.06 93 ALA A CA 1
ATOM 762 C C . ALA A 1 93 ? -4.840 -6.888 2.498 1.00 89.06 93 ALA A C 1
ATOM 764 O O . ALA A 1 93 ? -4.043 -6.549 1.629 1.00 89.06 93 ALA A O 1
ATOM 765 N N . LYS A 1 94 ? -4.431 -7.441 3.649 1.00 88.31 94 LYS A N 1
ATOM 766 C CA . LYS A 1 94 ? -3.015 -7.694 3.958 1.00 88.31 94 LYS A CA 1
ATOM 767 C C . LYS A 1 94 ? -2.347 -8.639 2.968 1.00 88.31 94 LYS A C 1
ATOM 769 O O . LYS A 1 94 ? -1.217 -8.379 2.569 1.00 88.31 94 LYS A O 1
ATOM 774 N N . SER A 1 95 ? -3.028 -9.714 2.573 1.00 89.12 95 SER A N 1
ATOM 775 C CA . SER A 1 95 ? -2.501 -10.653 1.580 1.00 89.12 95 SER A CA 1
ATOM 776 C C . SER A 1 95 ? -2.271 -9.962 0.236 1.00 89.12 95 SER A C 1
ATOM 778 O O . SER A 1 95 ? -1.183 -10.079 -0.324 1.00 89.12 95 SER A O 1
ATOM 780 N N . PHE A 1 96 ? -3.251 -9.189 -0.244 1.00 90.44 96 PHE A N 1
ATOM 781 C CA . PHE A 1 96 ? -3.119 -8.411 -1.479 1.00 90.44 96 PHE A CA 1
ATOM 782 C C . PHE A 1 96 ? -1.967 -7.409 -1.405 1.00 90.44 96 PHE A C 1
ATOM 784 O O . PHE A 1 96 ? -1.125 -7.386 -2.296 1.00 90.44 96 PHE A O 1
ATOM 791 N N . LEU A 1 97 ? -1.881 -6.638 -0.318 1.00 92.75 97 LEU A N 1
ATOM 792 C CA . LEU A 1 97 ? -0.793 -5.680 -0.111 1.00 92.75 97 LEU A CA 1
ATOM 793 C C . LEU A 1 97 ? 0.577 -6.360 -0.078 1.00 92.75 97 LEU A C 1
ATOM 795 O O . LEU A 1 97 ? 1.526 -5.830 -0.644 1.00 92.75 97 LEU A O 1
ATOM 799 N N . SER A 1 98 ? 0.687 -7.535 0.546 1.00 89.25 98 SER A N 1
ATOM 800 C CA . SER A 1 98 ? 1.953 -8.272 0.590 1.00 89.25 98 SER A CA 1
ATOM 801 C C . SER A 1 98 ? 2.392 -8.769 -0.790 1.00 89.25 98 SER A C 1
ATOM 803 O O . SER A 1 98 ? 3.572 -8.666 -1.119 1.00 89.25 98 SER A O 1
ATOM 805 N N . ALA A 1 99 ? 1.447 -9.238 -1.613 1.00 92.50 99 ALA A N 1
ATOM 806 C CA . ALA A 1 99 ? 1.716 -9.626 -2.994 1.00 92.50 99 ALA A CA 1
ATOM 807 C C . ALA A 1 99 ? 2.141 -8.407 -3.825 1.00 92.50 99 ALA A C 1
ATOM 809 O O . ALA A 1 99 ? 3.191 -8.426 -4.456 1.00 92.50 99 ALA A O 1
ATOM 810 N N . LEU A 1 100 ? 1.402 -7.301 -3.717 1.00 95.56 100 LEU A N 1
ATOM 811 C CA . LEU A 1 100 ? 1.729 -6.059 -4.413 1.00 95.56 100 LEU A CA 1
ATOM 812 C C . LEU A 1 100 ? 3.107 -5.513 -4.007 1.00 95.56 100 LEU A C 1
ATOM 814 O O . LEU A 1 100 ? 3.888 -5.078 -4.849 1.00 95.56 100 LEU A O 1
ATOM 818 N N . GLN A 1 101 ? 3.436 -5.546 -2.716 1.00 94.06 101 GLN A N 1
ATOM 819 C CA . GLN A 1 101 ? 4.741 -5.120 -2.213 1.00 94.06 101 GLN A CA 1
ATOM 820 C C . GLN A 1 101 ? 5.875 -5.993 -2.761 1.00 94.06 101 GLN A C 1
ATOM 822 O O . GLN A 1 101 ? 6.953 -5.477 -3.083 1.00 94.06 101 GLN A O 1
ATOM 827 N N . TYR A 1 102 ? 5.645 -7.302 -2.863 1.00 93.12 102 TYR A N 1
ATOM 828 C CA . TYR A 1 102 ? 6.583 -8.215 -3.499 1.00 93.12 102 TYR A CA 1
ATOM 829 C C . TYR A 1 102 ? 6.785 -7.845 -4.971 1.00 93.12 102 TYR A C 1
ATOM 831 O O . TYR A 1 102 ? 7.926 -7.627 -5.381 1.00 93.12 102 TYR A O 1
ATOM 839 N N . ASP A 1 103 ? 5.700 -7.656 -5.723 1.00 96.06 103 ASP A N 1
ATOM 840 C CA . ASP A 1 103 ? 5.756 -7.292 -7.141 1.00 96.06 103 ASP A CA 1
ATOM 841 C C . ASP A 1 103 ? 6.517 -5.977 -7.355 1.00 96.06 103 ASP A C 1
ATOM 843 O O . ASP A 1 103 ? 7.432 -5.908 -8.176 1.00 96.06 103 ASP A O 1
ATOM 847 N N . ILE A 1 104 ? 6.229 -4.948 -6.550 1.00 95.50 104 ILE A N 1
ATOM 848 C CA . ILE A 1 104 ? 6.963 -3.672 -6.564 1.00 95.50 104 ILE A CA 1
ATOM 849 C C . ILE A 1 104 ? 8.460 -3.894 -6.321 1.00 95.50 104 ILE A C 1
ATOM 851 O O . ILE A 1 104 ? 9.294 -3.265 -6.974 1.00 95.50 104 ILE A O 1
ATOM 855 N N . SER A 1 105 ? 8.821 -4.770 -5.384 1.00 92.44 105 SER A N 1
ATOM 856 C CA . SER A 1 105 ? 10.226 -5.053 -5.070 1.00 92.44 105 SER A CA 1
ATOM 857 C C . SER A 1 105 ? 10.933 -5.742 -6.240 1.00 92.44 105 SER A C 1
ATOM 859 O O . SER A 1 105 ? 12.058 -5.371 -6.581 1.00 92.44 105 SER A O 1
ATOM 861 N N . VAL A 1 106 ? 10.253 -6.679 -6.906 1.00 94.81 106 VAL A N 1
ATOM 862 C CA . VAL A 1 106 ? 10.748 -7.334 -8.125 1.00 94.81 106 VAL A CA 1
ATOM 863 C C . VAL A 1 106 ? 10.924 -6.319 -9.255 1.00 94.81 106 VAL A C 1
ATOM 865 O O . VAL A 1 106 ? 11.975 -6.294 -9.899 1.00 94.81 106 VAL A O 1
ATOM 868 N N . PHE A 1 107 ? 9.943 -5.437 -9.472 1.00 96.44 107 PHE A N 1
ATOM 869 C CA . PHE A 1 107 ? 10.038 -4.393 -10.493 1.00 96.44 107 PHE A CA 1
ATOM 870 C C . PHE A 1 107 ? 11.191 -3.427 -10.226 1.00 96.44 107 PHE A C 1
ATOM 872 O O . PHE A 1 107 ? 11.947 -3.131 -11.148 1.00 96.44 107 PHE A O 1
ATOM 879 N N . LYS A 1 108 ? 11.390 -2.994 -8.978 1.00 94.88 108 LYS A N 1
ATOM 880 C CA . LYS A 1 108 ? 12.525 -2.137 -8.600 1.00 94.88 108 LYS A CA 1
ATOM 881 C C . LYS A 1 108 ? 13.872 -2.795 -8.887 1.00 94.88 108 LYS A C 1
ATOM 883 O O . LYS A 1 108 ? 14.750 -2.147 -9.447 1.00 94.88 108 LYS A O 1
ATOM 888 N N . ALA A 1 109 ? 14.023 -4.078 -8.556 1.00 92.69 109 ALA A N 1
ATOM 889 C CA . ALA A 1 109 ? 15.241 -4.821 -8.872 1.00 92.69 109 ALA A CA 1
ATOM 890 C C . ALA A 1 109 ? 15.471 -4.907 -10.390 1.00 92.69 109 ALA A C 1
ATOM 892 O O . ALA A 1 109 ? 16.589 -4.719 -10.863 1.00 92.69 109 ALA A O 1
ATOM 893 N N . LYS A 1 110 ? 14.406 -5.136 -11.169 1.00 96.38 110 LYS A N 1
ATOM 894 C CA . LYS A 1 110 ? 14.490 -5.175 -12.633 1.00 96.38 110 LYS A CA 1
ATOM 895 C C . LYS A 1 110 ? 14.882 -3.822 -13.230 1.00 96.38 110 LYS A C 1
ATOM 897 O O . LYS A 1 110 ? 15.744 -3.801 -14.100 1.00 96.38 110 LYS A O 1
ATOM 902 N N . ILE A 1 111 ? 14.282 -2.727 -12.761 1.00 96.44 111 ILE A N 1
ATOM 903 C CA . ILE A 1 111 ? 14.629 -1.359 -13.181 1.00 96.44 111 ILE A CA 1
ATOM 904 C C . ILE A 1 111 ? 16.106 -1.091 -12.887 1.00 96.44 111 ILE A C 1
ATOM 906 O O . ILE A 1 111 ? 16.852 -0.774 -13.802 1.00 96.44 111 ILE A O 1
ATOM 910 N N . SER A 1 112 ? 16.557 -1.357 -11.658 1.00 93.00 112 SER A N 1
ATOM 911 C CA . SER A 1 112 ? 17.961 -1.167 -11.281 1.00 93.00 112 SER A CA 1
ATOM 912 C C . SER A 1 112 ? 18.928 -1.985 -12.145 1.00 93.00 112 SER A C 1
ATOM 914 O O . SER A 1 112 ? 19.990 -1.485 -12.502 1.00 93.00 112 SER A O 1
ATOM 916 N N . ASN A 1 113 ? 18.579 -3.223 -12.506 1.00 94.31 113 ASN A N 1
ATOM 917 C CA . ASN A 1 113 ? 19.410 -4.036 -13.396 1.00 94.31 113 ASN A CA 1
ATOM 918 C C . ASN A 1 113 ? 19.475 -3.461 -14.818 1.00 94.31 113 ASN A C 1
ATOM 920 O O . ASN A 1 113 ? 20.525 -3.536 -15.455 1.00 94.31 113 ASN A O 1
ATOM 924 N N . LEU A 1 114 ? 18.366 -2.907 -15.320 1.00 95.75 114 LEU A N 1
ATOM 925 C CA . LEU A 1 114 ? 18.336 -2.240 -16.621 1.00 95.75 114 LEU A CA 1
ATOM 926 C C . LEU A 1 114 ? 19.178 -0.965 -16.604 1.00 95.75 114 LEU A C 1
ATOM 928 O O . LEU A 1 114 ? 19.967 -0.777 -17.522 1.00 95.75 114 LEU A O 1
ATOM 932 N N . ASP A 1 115 ? 19.083 -0.154 -15.551 1.00 94.75 115 ASP A N 1
ATOM 933 C CA . ASP A 1 115 ? 19.900 1.056 -15.402 1.00 94.75 115 ASP A CA 1
ATOM 934 C C . ASP A 1 115 ? 21.398 0.717 -15.418 1.00 94.75 115 ASP A C 1
ATOM 936 O O . ASP A 1 115 ? 22.171 1.330 -16.151 1.00 94.75 115 ASP A O 1
ATOM 940 N N . VAL A 1 116 ? 21.805 -0.330 -14.688 1.00 95.31 116 VAL A N 1
ATOM 941 C CA . VAL A 1 116 ? 23.196 -0.818 -14.691 1.00 95.31 116 VAL A CA 1
ATOM 942 C C . VAL A 1 116 ? 23.631 -1.282 -16.084 1.00 95.31 116 VAL A C 1
ATOM 944 O O . VAL A 1 116 ? 24.752 -0.991 -16.503 1.00 95.31 116 VAL A O 1
ATOM 947 N N . ALA A 1 117 ? 22.767 -1.994 -16.811 1.00 93.75 117 ALA A N 1
ATOM 948 C CA . ALA A 1 117 ? 23.064 -2.447 -18.168 1.00 93.75 117 ALA A CA 1
ATOM 949 C C . ALA A 1 117 ? 23.169 -1.280 -19.164 1.00 93.75 117 ALA A C 1
ATOM 951 O O . ALA A 1 117 ? 24.018 -1.305 -20.049 1.00 93.75 117 ALA A O 1
ATOM 952 N N . ILE A 1 118 ? 22.341 -0.245 -19.015 1.00 94.94 118 ILE A N 1
ATOM 953 C CA . ILE A 1 118 ? 22.420 0.966 -19.839 1.00 94.94 118 ILE A CA 1
ATOM 954 C C . ILE A 1 118 ? 23.747 1.680 -19.582 1.00 94.94 118 ILE A C 1
ATOM 956 O O . ILE A 1 118 ? 24.488 1.933 -20.530 1.00 94.94 118 ILE A O 1
ATOM 960 N N . SER A 1 119 ? 24.108 1.904 -18.316 1.00 94.31 119 SER A N 1
ATOM 961 C CA . SER A 1 119 ? 25.380 2.551 -17.974 1.00 94.31 119 SER A CA 1
ATOM 962 C C . SER A 1 119 ? 26.600 1.776 -18.482 1.00 94.31 119 SER A C 1
ATOM 964 O O . SER A 1 119 ? 27.577 2.387 -18.912 1.00 94.31 119 SER A O 1
ATOM 966 N N . SER A 1 120 ? 26.573 0.438 -18.463 1.00 92.38 120 SER A N 1
ATOM 967 C CA . SER A 1 120 ? 27.690 -0.358 -18.987 1.00 92.38 120 SER A CA 1
ATOM 968 C C . SER A 1 120 ? 27.794 -0.293 -20.514 1.00 92.38 120 SER A C 1
ATOM 970 O O . SER A 1 120 ? 28.905 -0.249 -21.044 1.00 92.38 120 SER A O 1
ATOM 972 N N . MET A 1 121 ? 26.663 -0.231 -21.225 1.00 91.12 121 MET A N 1
ATOM 973 C CA . MET A 1 121 ? 26.643 -0.038 -22.678 1.00 91.12 121 MET A CA 1
ATOM 974 C C . MET A 1 121 ? 27.151 1.349 -23.078 1.00 91.12 121 MET A C 1
ATOM 976 O O . MET A 1 121 ? 27.959 1.450 -23.998 1.00 91.12 121 MET A O 1
ATOM 980 N N . GLU A 1 122 ? 26.744 2.404 -22.369 1.00 92.06 122 GLU A N 1
ATOM 981 C CA . GLU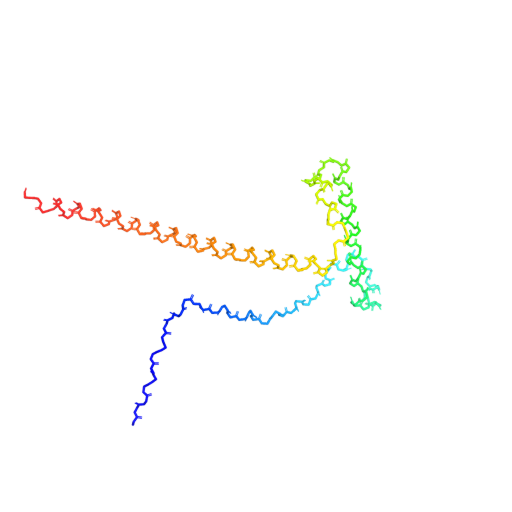 A 1 122 ? 27.238 3.768 -22.605 1.00 92.06 122 GLU A CA 1
ATOM 982 C C . GLU A 1 122 ? 28.759 3.857 -22.414 1.00 92.06 122 GLU A C 1
ATOM 984 O O . GLU A 1 122 ? 29.465 4.453 -23.230 1.00 92.06 122 GLU A O 1
ATOM 989 N N . GLN A 1 123 ? 29.288 3.200 -21.376 1.00 88.25 123 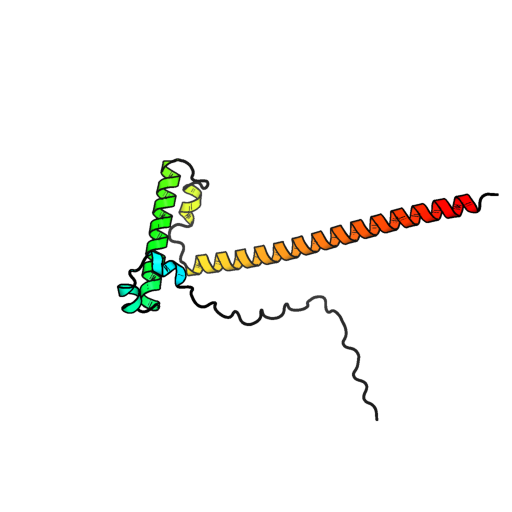GLN A N 1
ATOM 990 C CA . GLN A 1 123 ? 30.732 3.107 -21.150 1.00 88.25 123 G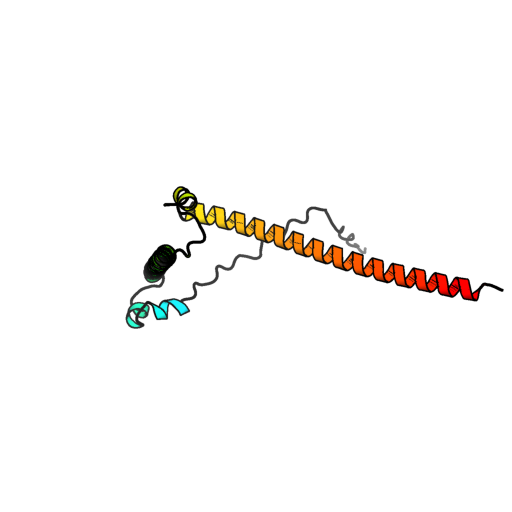LN A CA 1
ATOM 991 C C . GLN A 1 123 ? 31.441 2.344 -22.275 1.00 88.25 123 GLN A C 1
ATOM 993 O O . GLN A 1 123 ? 32.472 2.807 -22.762 1.00 88.25 123 GLN A O 1
ATOM 998 N N . ALA A 1 124 ? 30.885 1.212 -22.719 1.00 87.00 124 ALA A N 1
ATOM 999 C CA . ALA A 1 124 ? 31.450 0.423 -23.813 1.00 87.00 124 ALA A CA 1
ATOM 1000 C C . ALA A 1 124 ? 31.480 1.210 -25.136 1.00 87.00 124 ALA A C 1
ATOM 1002 O O . ALA A 1 124 ? 32.470 1.167 -25.871 1.00 87.00 124 ALA A O 1
ATOM 1003 N N . GLN A 1 125 ? 30.427 1.979 -25.414 1.00 86.19 125 GLN A N 1
ATOM 1004 C CA . GLN A 1 125 ? 30.355 2.838 -26.591 1.00 86.19 125 GLN A CA 1
ATOM 1005 C C . GLN A 1 125 ? 31.406 3.954 -26.532 1.00 86.19 125 GLN A C 1
ATOM 1007 O O . GLN A 1 125 ? 32.173 4.114 -27.479 1.00 86.19 125 GLN A O 1
ATOM 1012 N N . HIS A 1 126 ? 31.547 4.629 -25.387 1.00 84.19 126 HIS A N 1
ATOM 1013 C CA . HIS A 1 126 ? 32.589 5.641 -25.193 1.00 84.19 126 HIS A CA 1
ATOM 1014 C C . HIS A 1 126 ? 34.010 5.067 -25.367 1.00 84.19 126 HIS A C 1
ATOM 1016 O O . HIS A 1 126 ? 34.883 5.719 -25.943 1.00 84.19 126 HIS A O 1
ATOM 1022 N N . THR A 1 127 ? 34.266 3.838 -24.902 1.00 83.94 127 THR A N 1
ATOM 1023 C CA . THR A 1 127 ? 35.566 3.178 -25.121 1.00 83.94 127 THR A CA 1
ATOM 1024 C C . THR A 1 127 ? 35.806 2.807 -26.584 1.00 83.94 127 THR A C 1
ATOM 1026 O O . THR A 1 127 ? 36.917 2.994 -27.074 1.00 83.94 127 THR A O 1
ATOM 1029 N N . SER A 1 128 ? 34.772 2.349 -27.296 1.00 83.38 128 SER A N 1
ATOM 1030 C CA . SER A 1 128 ? 34.853 2.016 -28.724 1.00 83.38 128 SER A CA 1
ATOM 1031 C C . SER A 1 128 ? 35.135 3.256 -29.577 1.00 83.38 128 SER A C 1
ATOM 1033 O O . SER A 1 128 ? 35.965 3.207 -30.485 1.00 83.38 128 SER A O 1
ATOM 1035 N N . ASP A 1 129 ? 34.484 4.381 -29.276 1.00 82.44 129 ASP A N 1
ATOM 1036 C CA . ASP A 1 129 ? 34.691 5.647 -29.988 1.00 82.44 129 ASP A CA 1
ATOM 1037 C C . ASP A 1 129 ? 36.113 6.192 -29.767 1.00 82.44 129 ASP A C 1
ATOM 1039 O O . ASP A 1 129 ? 36.759 6.686 -30.698 1.00 82.44 129 ASP A O 1
ATOM 1043 N N . PHE A 1 130 ? 36.643 6.042 -28.547 1.00 83.88 130 PHE A N 1
ATOM 1044 C CA . PHE A 1 130 ? 38.028 6.388 -28.227 1.00 83.88 130 PHE A CA 1
ATOM 1045 C C . PHE A 1 130 ? 39.037 5.514 -28.991 1.00 83.88 130 PHE A C 1
ATOM 1047 O O . PHE A 1 130 ? 40.000 6.030 -29.567 1.00 83.88 130 PHE A O 1
ATOM 1054 N N . GLU A 1 131 ? 38.810 4.201 -29.040 1.00 79.44 131 GLU A N 1
ATOM 1055 C CA . GLU A 1 131 ? 39.686 3.252 -29.732 1.00 79.44 131 GLU A CA 1
ATOM 1056 C C . GLU A 1 131 ? 39.675 3.475 -31.256 1.00 79.44 131 GLU A C 1
ATOM 1058 O O . GLU A 1 131 ? 40.736 3.513 -31.886 1.00 79.44 131 GLU A O 1
ATOM 1063 N N . ALA A 1 132 ? 38.505 3.748 -31.844 1.00 79.94 132 ALA A N 1
ATOM 1064 C CA . ALA A 1 132 ? 38.374 4.128 -33.252 1.00 79.94 132 ALA A CA 1
ATOM 1065 C C . ALA A 1 132 ? 39.138 5.426 -33.583 1.00 79.94 132 ALA A C 1
ATOM 1067 O O . ALA A 1 132 ? 39.809 5.512 -34.618 1.00 79.94 132 ALA A O 1
ATOM 1068 N N . GLY A 1 133 ? 39.097 6.419 -32.687 1.00 75.69 133 GLY A N 1
AT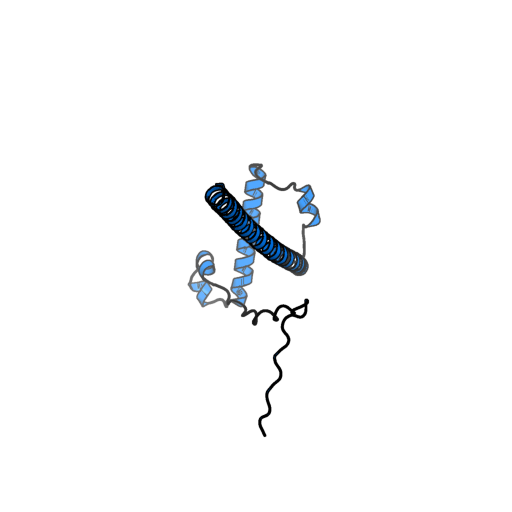OM 1069 C CA . GLY A 1 133 ? 39.880 7.651 -32.810 1.00 75.69 133 GLY A CA 1
ATOM 1070 C C . GLY A 1 133 ? 41.393 7.408 -32.778 1.00 75.69 133 GLY A C 1
ATOM 1071 O O . GLY A 1 133 ? 42.131 7.986 -33.582 1.00 75.69 133 GLY A O 1
ATOM 1072 N N . TYR A 1 134 ? 41.859 6.509 -31.906 1.00 77.88 134 TYR A N 1
ATOM 1073 C CA . TYR A 1 134 ? 43.277 6.148 -31.807 1.00 77.88 134 TYR A CA 1
ATOM 1074 C C . TYR A 1 134 ? 43.781 5.415 -33.061 1.00 77.88 134 TYR A C 1
ATOM 1076 O O . TYR A 1 134 ? 44.855 5.730 -33.577 1.00 77.88 134 TYR A O 1
ATOM 1084 N N . GLN A 1 135 ? 42.985 4.497 -33.613 1.00 73.88 135 GLN A N 1
ATOM 1085 C CA . GLN A 1 135 ? 43.319 3.782 -34.853 1.00 73.88 135 GLN A CA 1
ATOM 1086 C C . GLN A 1 135 ? 43.395 4.727 -36.069 1.00 73.88 135 GLN A C 1
ATOM 1088 O O . GLN A 1 135 ? 44.308 4.626 -36.894 1.00 73.88 135 GLN A O 1
ATOM 1093 N N . LEU A 1 136 ? 42.489 5.707 -36.165 1.00 74.38 136 LEU A N 1
ATOM 1094 C CA . LEU A 1 136 ? 42.536 6.753 -37.199 1.00 74.38 136 LEU A CA 1
ATOM 1095 C C . LEU A 1 136 ? 43.778 7.648 -37.080 1.00 74.38 136 LEU A C 1
ATOM 1097 O O . LEU A 1 136 ? 44.335 8.076 -38.090 1.00 74.38 136 LEU A O 1
ATOM 1101 N N . TYR A 1 137 ? 44.221 7.941 -35.859 1.00 72.81 137 TYR A N 1
ATOM 1102 C CA . TYR A 1 137 ? 45.450 8.696 -35.630 1.00 72.81 137 TYR A CA 1
ATOM 1103 C C . TYR A 1 137 ? 46.699 7.891 -36.025 1.00 72.81 137 TYR A C 1
ATOM 1105 O O . TYR A 1 137 ? 47.539 8.394 -36.773 1.00 72.81 137 TYR A O 1
ATOM 1113 N N . ALA A 1 138 ? 46.787 6.627 -35.602 1.00 74.06 138 ALA A N 1
ATOM 1114 C CA . ALA A 1 138 ? 47.913 5.742 -35.906 1.00 74.06 138 ALA A CA 1
ATOM 1115 C C . ALA A 1 138 ? 48.072 5.483 -37.418 1.00 74.06 138 ALA A C 1
ATOM 1117 O O . ALA A 1 138 ? 49.179 5.517 -37.953 1.00 74.06 138 ALA A O 1
ATOM 1118 N N . THR A 1 139 ? 46.961 5.296 -38.137 1.00 73.00 139 THR A N 1
ATOM 1119 C CA . THR A 1 139 ? 46.965 5.098 -39.599 1.00 73.00 139 THR A CA 1
ATOM 1120 C C . THR A 1 139 ? 47.399 6.342 -40.377 1.00 73.00 139 THR A C 1
ATOM 1122 O O . THR A 1 139 ? 48.086 6.212 -41.388 1.00 73.00 139 THR A O 1
ATOM 1125 N N . LYS A 1 140 ? 47.081 7.551 -39.892 1.00 71.25 140 LYS A N 1
ATOM 1126 C CA . LYS A 1 140 ? 47.552 8.812 -40.495 1.00 71.25 140 LYS A CA 1
ATOM 1127 C C . LYS A 1 140 ? 49.044 9.080 -40.279 1.00 71.25 140 LYS A C 1
ATOM 1129 O O . LYS A 1 140 ? 49.629 9.810 -41.069 1.00 71.25 140 LYS A O 1
ATOM 1134 N N . GLN A 1 141 ? 49.659 8.508 -39.243 1.00 62.41 141 GLN A N 1
ATOM 1135 C CA . GLN A 1 141 ? 51.096 8.655 -38.972 1.00 62.41 141 GLN A CA 1
ATOM 1136 C C . GLN A 1 141 ? 51.982 7.677 -39.758 1.00 62.41 141 GLN A C 1
ATOM 1138 O O . GLN A 1 141 ? 53.173 7.933 -39.905 1.00 62.41 141 GLN A O 1
ATOM 1143 N N . CYS A 1 142 ? 51.420 6.581 -40.277 1.00 55.25 142 CYS A N 1
ATOM 1144 C CA . CYS A 1 142 ? 52.133 5.584 -41.087 1.00 55.25 142 CYS A CA 1
ATOM 1145 C C . CYS A 1 142 ? 51.959 5.762 -42.608 1.00 55.25 142 CYS A C 1
ATOM 1147 O O . CYS A 1 142 ? 52.469 4.939 -43.368 1.00 55.25 142 CYS A O 1
ATOM 1149 N N . ALA A 1 143 ? 51.247 6.795 -43.066 1.00 57.09 143 ALA A N 1
ATOM 1150 C CA . ALA A 1 143 ? 51.166 7.124 -44.487 1.00 57.09 143 ALA A CA 1
ATOM 1151 C C . ALA A 1 143 ? 52.450 7.877 -44.920 1.00 57.09 143 ALA A C 1
ATOM 1153 O O . ALA A 1 143 ? 52.767 8.885 -44.286 1.00 57.09 143 ALA A O 1
ATOM 1154 N N . PRO A 1 144 ? 53.201 7.381 -45.926 1.00 57.94 144 PRO A N 1
ATOM 1155 C CA . PRO A 1 144 ? 54.465 7.970 -46.380 1.00 57.94 144 PRO A CA 1
ATOM 1156 C C . PRO A 1 144 ? 54.300 9.297 -47.130 1.00 57.94 144 PRO A C 1
ATOM 1158 O O . PRO A 1 144 ? 53.234 9.505 -47.756 1.00 57.94 144 PRO A O 1
#

Sequence (144 aa):
MSTSKPPKASHAPYTRLPPNDEVIRKRWDHSLEELIFDPRDMSKMTAQLRRPIYISSLEAHVDELHSFMDKFGYSHIMESDLKPFKGLRHKSAKSFLSALQYDISVFKAKISNLDVAISSMEQAQHTSDFEAGYQLYATKQCAP